Protein AF-K0ET33-F1 (afdb_monomer_lite)

Structure (mmCIF, N/CA/C/O backbone):
data_AF-K0ET33-F1
#
_en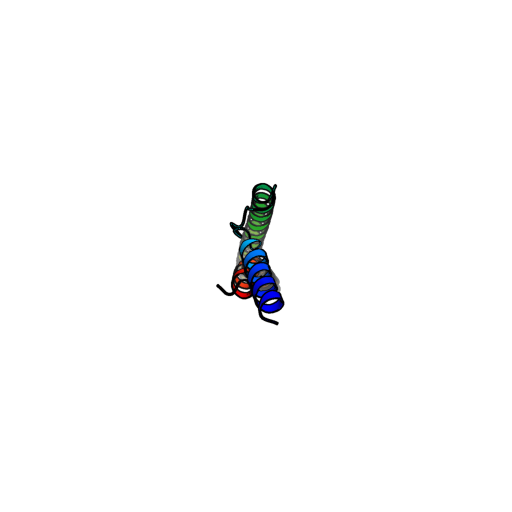try.id   AF-K0ET33-F1
#
loop_
_atom_site.group_PDB
_atom_site.id
_atom_site.type_symbol
_atom_site.label_atom_id
_atom_site.label_alt_id
_atom_site.label_comp_id
_atom_site.label_asym_id
_atom_site.label_entity_id
_atom_site.label_seq_id
_atom_site.pdbx_PDB_ins_code
_atom_site.Cartn_x
_atom_site.Cartn_y
_atom_site.Cartn_z
_atom_site.occupancy
_atom_site.B_iso_or_equiv
_atom_site.auth_seq_id
_atom_site.auth_comp_id
_atom_site.auth_asym_id
_atom_site.auth_atom_id
_atom_site.pdbx_PDB_model_num
ATOM 1 N N . MET A 1 1 ? 55.804 -6.909 -31.520 1.00 58.09 1 MET A N 1
ATOM 2 C CA . MET A 1 1 ? 55.107 -7.265 -30.263 1.00 58.09 1 MET A CA 1
ATOM 3 C C . MET A 1 1 ? 54.866 -6.085 -29.327 1.00 58.09 1 MET A C 1
ATOM 5 O O . MET A 1 1 ? 53.738 -5.919 -28.912 1.00 58.09 1 MET A O 1
ATOM 9 N N . VAL A 1 2 ? 55.845 -5.230 -29.012 1.00 74.44 2 VAL A N 1
ATOM 10 C CA . VAL A 1 2 ? 55.641 -4.102 -28.067 1.00 74.44 2 VAL A CA 1
ATOM 11 C C . VAL A 1 2 ? 54.534 -3.120 -28.505 1.00 74.44 2 VAL A C 1
ATOM 13 O O . VAL A 1 2 ? 53.763 -2.653 -27.675 1.00 74.44 2 VAL A O 1
ATOM 16 N N . SER A 1 3 ? 54.384 -2.874 -29.812 1.00 83.00 3 SER A N 1
ATOM 17 C CA . SER A 1 3 ? 53.363 -1.956 -30.346 1.00 83.00 3 SER A CA 1
ATOM 18 C C . SER A 1 3 ? 51.910 -2.408 -30.113 1.00 83.00 3 SER A C 1
ATOM 20 O O . SER A 1 3 ? 51.074 -1.547 -29.860 1.00 83.00 3 SER A O 1
ATOM 22 N N . ILE A 1 4 ? 51.602 -3.718 -30.124 1.00 85.00 4 ILE A N 1
ATOM 23 C CA . ILE A 1 4 ? 50.231 -4.199 -29.839 1.00 85.00 4 ILE A CA 1
ATOM 24 C C . ILE A 1 4 ? 49.888 -4.027 -28.354 1.00 85.00 4 ILE A C 1
ATOM 26 O O . ILE A 1 4 ? 48.764 -3.680 -28.010 1.00 85.00 4 ILE A O 1
ATOM 30 N N . ILE A 1 5 ? 50.881 -4.210 -27.476 1.00 80.88 5 ILE A N 1
ATOM 31 C CA . ILE A 1 5 ? 50.712 -4.041 -26.031 1.00 80.88 5 ILE A CA 1
ATOM 32 C C . ILE A 1 5 ? 50.441 -2.566 -25.721 1.00 80.88 5 ILE A C 1
ATOM 34 O O . ILE A 1 5 ? 49.467 -2.270 -25.037 1.00 80.88 5 ILE A O 1
ATOM 38 N N . LEU A 1 6 ? 51.221 -1.636 -26.288 1.00 80.50 6 LEU A N 1
ATOM 39 C CA . LEU A 1 6 ? 50.980 -0.197 -26.109 1.00 80.50 6 LEU A CA 1
ATOM 40 C C . LEU A 1 6 ? 49.597 0.241 -26.610 1.00 80.50 6 LEU A C 1
ATOM 42 O O . LEU A 1 6 ? 48.945 1.027 -25.929 1.00 80.50 6 LEU A O 1
ATOM 46 N N . ALA A 1 7 ? 49.145 -0.278 -27.757 1.00 81.25 7 ALA A N 1
ATOM 47 C CA . ALA A 1 7 ? 47.810 0.011 -28.277 1.00 81.25 7 ALA A CA 1
ATOM 48 C C . ALA A 1 7 ? 46.718 -0.481 -27.314 1.00 81.25 7 ALA A C 1
ATOM 50 O O . ALA A 1 7 ? 45.894 0.313 -26.883 1.00 81.25 7 ALA A O 1
ATOM 51 N N . SER A 1 8 ? 46.787 -1.743 -26.871 1.00 79.56 8 SER A N 1
ATOM 52 C CA . SER A 1 8 ? 45.795 -2.317 -25.945 1.00 79.56 8 SER A CA 1
ATOM 53 C C . SER A 1 8 ? 45.742 -1.612 -24.584 1.00 79.56 8 SER A C 1
ATOM 55 O O . SER A 1 8 ? 44.677 -1.471 -23.981 1.00 79.56 8 SER A O 1
ATOM 57 N N . VAL A 1 9 ? 46.889 -1.133 -24.098 1.00 77.62 9 VAL A N 1
ATOM 58 C CA . VAL A 1 9 ? 46.984 -0.339 -22.872 1.00 77.62 9 VAL A CA 1
ATOM 59 C C . VAL A 1 9 ? 46.360 1.040 -23.092 1.00 77.62 9 VAL A C 1
ATOM 61 O O . VAL A 1 9 ? 45.565 1.479 -22.265 1.00 77.62 9 VAL A O 1
ATOM 64 N N . GLY A 1 10 ? 46.644 1.689 -24.226 1.00 78.00 10 GLY A N 1
ATOM 65 C CA . GLY A 1 10 ? 45.980 2.927 -24.640 1.00 78.00 10 GLY A CA 1
ATOM 66 C C . GLY A 1 10 ? 44.460 2.775 -24.726 1.00 78.00 10 GLY A C 1
ATOM 67 O O . GLY A 1 10 ? 43.738 3.566 -24.124 1.00 78.00 10 GLY A O 1
ATOM 68 N N . ASP A 1 11 ? 43.975 1.711 -25.368 1.00 76.19 11 ASP A N 1
ATOM 69 C CA . ASP A 1 11 ? 42.547 1.399 -25.492 1.00 76.19 11 ASP A CA 1
ATOM 70 C C . ASP A 1 11 ? 41.902 1.172 -24.114 1.00 76.19 11 ASP A C 1
ATOM 72 O O . ASP A 1 11 ? 40.820 1.690 -23.826 1.00 76.19 11 ASP A O 1
ATOM 76 N N . THR A 1 12 ? 42.599 0.486 -23.205 1.00 73.69 12 THR A N 1
ATOM 77 C CA . THR A 1 12 ? 42.152 0.310 -21.813 1.00 73.69 12 THR A CA 1
ATOM 78 C C . THR A 1 12 ? 42.013 1.660 -21.103 1.00 73.69 12 THR A C 1
ATOM 80 O O . THR A 1 12 ? 40.993 1.927 -20.474 1.00 73.69 12 THR A O 1
ATOM 83 N N . PHE A 1 13 ? 42.977 2.572 -21.252 1.00 70.06 13 PHE A N 1
ATOM 84 C CA . PHE A 1 13 ? 42.858 3.916 -20.681 1.00 70.06 13 PHE A CA 1
ATOM 85 C C . PHE A 1 13 ? 41.728 4.735 -21.314 1.00 70.06 13 PHE A C 1
ATOM 87 O O . PHE A 1 13 ? 41.052 5.472 -20.599 1.00 70.06 13 PHE A O 1
ATOM 94 N N . THR A 1 14 ? 41.474 4.593 -22.619 1.00 70.75 14 THR A N 1
ATOM 95 C CA . THR A 1 14 ? 40.345 5.282 -23.268 1.00 70.75 14 THR A CA 1
ATOM 96 C C . THR A 1 14 ? 38.992 4.746 -22.814 1.00 70.75 14 THR A C 1
ATOM 98 O O . THR A 1 14 ? 38.092 5.543 -22.577 1.00 70.75 14 THR A O 1
ATOM 101 N N . THR A 1 15 ? 38.848 3.432 -22.616 1.00 69.88 15 THR A N 1
ATOM 102 C CA . THR A 1 15 ? 37.603 2.831 -22.109 1.00 69.88 15 THR A CA 1
ATOM 103 C C . THR A 1 15 ? 37.360 3.188 -20.644 1.00 69.88 15 THR A C 1
ATOM 105 O O . THR A 1 15 ? 36.236 3.533 -20.292 1.00 69.88 15 THR A O 1
ATOM 108 N N . LEU A 1 16 ? 38.403 3.215 -19.802 1.00 64.69 16 LEU A N 1
ATOM 109 C CA . LEU A 1 16 ? 38.292 3.712 -18.425 1.00 64.69 16 LEU A CA 1
ATOM 110 C C . LEU A 1 16 ? 37.970 5.213 -18.376 1.00 64.69 16 LEU A C 1
ATOM 112 O O . LEU A 1 16 ? 37.164 5.625 -17.550 1.00 64.69 16 LEU A O 1
ATOM 116 N N . ALA A 1 17 ? 38.547 6.033 -19.257 1.00 64.19 17 ALA A N 1
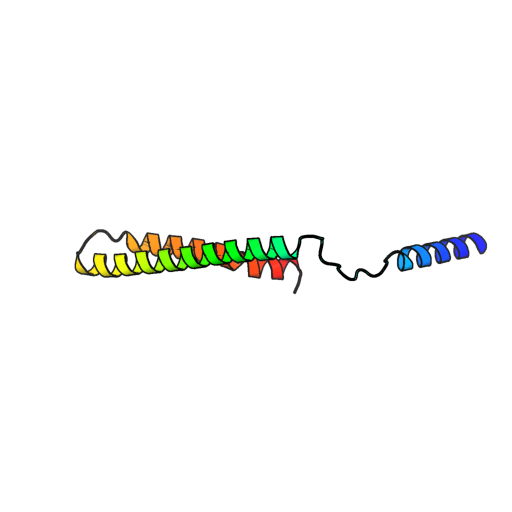ATOM 117 C CA . ALA A 1 17 ? 38.230 7.463 -19.335 1.00 64.19 17 ALA A CA 1
ATOM 118 C C . ALA A 1 17 ? 36.830 7.732 -19.923 1.00 64.19 17 ALA A C 1
ATOM 120 O O . ALA A 1 17 ? 36.207 8.740 -19.594 1.00 64.19 17 ALA A O 1
ATOM 121 N N . GLN A 1 18 ? 36.326 6.821 -20.766 1.00 60.16 18 GLN A N 1
ATOM 122 C CA . GLN A 1 18 ? 34.942 6.786 -21.249 1.00 60.16 18 GLN A CA 1
ATOM 123 C C . GLN A 1 18 ? 33.949 6.237 -20.223 1.00 60.16 18 GLN A C 1
ATOM 125 O O . GLN A 1 18 ? 32.743 6.381 -20.439 1.00 60.16 18 GLN A O 1
ATOM 130 N N . VAL A 1 19 ? 34.403 5.748 -19.060 1.00 58.09 19 VAL A N 1
ATOM 131 C CA . VAL A 1 19 ? 33.607 5.825 -17.822 1.00 58.09 19 VAL A CA 1
ATOM 132 C C . VAL A 1 19 ? 33.564 7.299 -17.409 1.00 58.09 19 VAL A C 1
ATOM 134 O O . VAL A 1 19 ? 34.041 7.712 -16.353 1.00 58.09 19 VAL A O 1
ATOM 137 N N . GLY A 1 20 ? 33.054 8.120 -18.328 1.00 56.25 20 GLY A N 1
ATOM 138 C CA . GLY A 1 20 ? 32.837 9.532 -18.174 1.00 56.25 20 GLY A CA 1
ATOM 139 C C . GLY A 1 20 ? 31.943 9.666 -16.971 1.00 56.25 20 GLY A C 1
ATOM 140 O O . GLY A 1 20 ? 30.814 9.187 -16.995 1.00 56.25 20 GLY A O 1
ATOM 141 N N . ASN A 1 21 ? 32.544 10.211 -15.918 1.00 55.62 21 ASN A N 1
ATOM 142 C CA . ASN A 1 21 ? 31.931 10.715 -14.709 1.00 55.62 21 ASN A CA 1
ATOM 143 C C . ASN A 1 21 ? 30.472 10.259 -14.564 1.00 55.62 21 ASN A C 1
ATOM 145 O O . ASN A 1 21 ? 29.579 10.961 -15.049 1.00 55.62 21 ASN A O 1
ATOM 149 N N . PRO A 1 22 ? 30.190 9.110 -13.923 1.00 57.94 22 PRO A N 1
ATOM 150 C CA . PRO A 1 22 ? 28.838 8.794 -13.508 1.00 57.94 22 PRO A CA 1
ATOM 151 C C . PRO A 1 22 ? 28.479 9.737 -12.354 1.00 57.94 22 PRO A C 1
ATOM 153 O O . PRO A 1 22 ? 28.150 9.287 -11.266 1.00 57.94 22 PRO A O 1
ATOM 156 N N . THR A 1 23 ? 28.578 11.057 -12.547 1.00 59.31 23 THR A N 1
ATOM 157 C CA . THR A 1 23 ? 27.722 11.993 -11.841 1.00 59.31 23 THR A CA 1
ATOM 158 C C . THR A 1 23 ? 26.324 11.540 -12.205 1.00 59.31 23 THR A C 1
ATOM 160 O 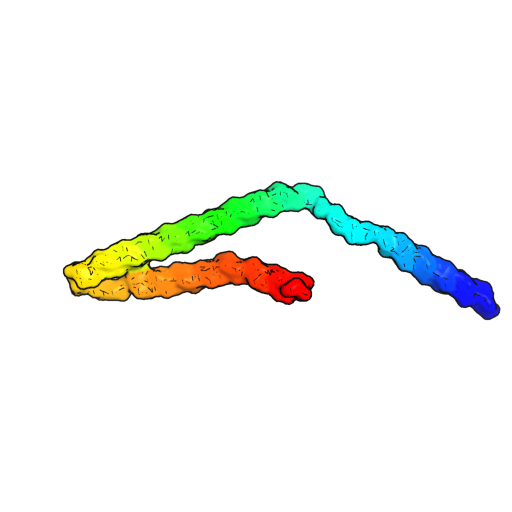O . THR A 1 23 ? 25.963 11.641 -13.381 1.00 59.31 23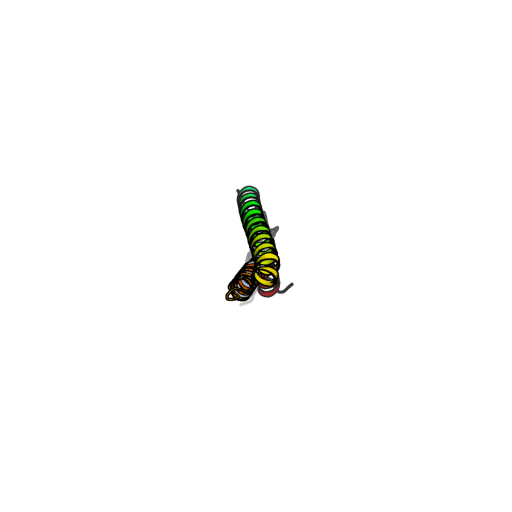 THR A O 1
ATOM 163 N N . PRO A 1 24 ? 25.569 10.955 -11.263 1.00 65.81 24 PRO A N 1
ATOM 164 C CA . PRO A 1 24 ? 24.215 10.532 -11.532 1.00 65.81 24 PRO A CA 1
ATOM 165 C C . PRO A 1 24 ? 23.429 11.818 -11.757 1.00 65.81 24 PRO A C 1
ATOM 167 O O . PRO A 1 24 ? 22.993 12.474 -10.815 1.00 65.81 24 PRO A O 1
ATOM 170 N N . GLU A 1 25 ? 23.327 12.250 -13.007 1.00 68.62 25 GLU A N 1
ATOM 171 C CA . GLU A 1 25 ? 22.408 13.309 -13.360 1.00 68.62 25 GLU A CA 1
ATOM 172 C C . GLU A 1 25 ? 21.028 12.666 -13.321 1.00 68.62 25 GLU A C 1
ATOM 174 O O . GLU A 1 25 ? 20.753 11.685 -14.021 1.00 68.62 25 GLU A O 1
ATOM 179 N N . ALA A 1 26 ? 20.192 13.131 -12.393 1.00 71.94 26 ALA A N 1
ATOM 180 C CA . ALA A 1 26 ? 18.867 12.568 -12.218 1.00 71.94 26 ALA A CA 1
ATOM 181 C C . ALA A 1 26 ? 18.127 12.641 -13.568 1.00 71.94 26 ALA A C 1
ATOM 183 O O . ALA A 1 26 ? 18.129 13.708 -14.188 1.00 71.94 26 ALA A O 1
ATOM 184 N N . PRO A 1 27 ? 17.491 11.547 -14.038 1.00 75.31 27 PRO A N 1
ATOM 185 C CA . PRO A 1 27 ? 16.826 11.536 -15.333 1.00 75.31 27 PRO A CA 1
ATOM 186 C C . PRO A 1 27 ? 15.875 12.731 -15.479 1.00 75.31 27 PRO A C 1
ATOM 188 O O . PRO A 1 27 ? 15.238 13.127 -14.491 1.00 75.31 27 PRO A O 1
ATOM 191 N N . PRO A 1 28 ? 15.735 13.316 -16.680 1.00 80.25 28 PRO A N 1
ATOM 192 C CA . PRO A 1 28 ? 14.768 14.383 -16.899 1.00 80.25 28 PRO A CA 1
ATOM 193 C C . PRO A 1 28 ? 13.379 13.921 -16.434 1.00 80.25 28 PRO A C 1
ATOM 195 O O . PRO A 1 28 ? 12.998 12.774 -16.650 1.00 80.25 28 PRO A O 1
ATOM 198 N N . LEU A 1 29 ? 12.627 14.810 -15.774 1.00 83.38 29 LEU A N 1
ATOM 199 C CA . LEU A 1 29 ? 11.329 14.534 -15.123 1.00 83.38 29 LEU A CA 1
ATOM 200 C C . LEU A 1 29 ? 11.373 13.706 -13.824 1.00 83.38 29 LEU A C 1
ATOM 202 O O . LEU A 1 29 ? 10.315 13.524 -13.217 1.00 83.38 29 LEU A O 1
ATOM 206 N N . SER A 1 30 ? 12.542 13.259 -13.358 1.00 86.31 30 SER A N 1
ATOM 207 C CA . SER A 1 30 ? 12.684 12.512 -12.094 1.00 86.31 30 SER A CA 1
ATOM 208 C C . SER A 1 30 ? 11.996 13.201 -10.912 1.00 86.31 30 SER A C 1
ATOM 210 O O . SER A 1 30 ? 11.244 12.552 -10.191 1.00 86.31 30 SER A O 1
ATOM 212 N N . ASP A 1 31 ? 12.160 14.516 -10.764 1.00 89.38 31 ASP A N 1
ATOM 213 C CA . ASP A 1 31 ? 11.524 15.296 -9.694 1.00 89.38 31 ASP A CA 1
ATOM 214 C C . ASP A 1 31 ? 9.987 15.201 -9.719 1.00 89.38 31 ASP A C 1
ATOM 216 O O . ASP A 1 31 ? 9.350 14.933 -8.701 1.00 89.38 31 ASP A O 1
ATOM 220 N N . LYS A 1 32 ? 9.377 15.296 -10.909 1.00 90.06 32 LYS A N 1
ATOM 221 C CA . LYS A 1 32 ? 7.918 15.174 -11.075 1.00 90.06 32 LYS A CA 1
ATOM 222 C C . LYS A 1 32 ? 7.425 13.764 -10.749 1.00 90.06 32 LYS A C 1
ATOM 224 O O . LYS A 1 32 ? 6.381 13.604 -10.118 1.00 90.06 32 LYS A O 1
ATOM 229 N N . ILE A 1 33 ? 8.174 12.740 -11.162 1.00 91.44 33 ILE A N 1
ATOM 230 C CA . ILE A 1 33 ? 7.854 11.340 -10.854 1.00 91.44 33 ILE A CA 1
ATOM 231 C C . ILE A 1 33 ? 7.951 11.105 -9.343 1.00 91.44 33 ILE A C 1
ATOM 233 O O . ILE A 1 33 ? 7.033 10.541 -8.750 1.00 91.44 33 ILE A O 1
ATOM 237 N N . LEU A 1 34 ? 9.014 11.592 -8.700 1.00 90.56 34 LEU A N 1
ATOM 238 C CA . LEU A 1 34 ? 9.185 11.508 -7.250 1.00 90.56 34 LEU A CA 1
ATOM 239 C C . LEU A 1 34 ? 8.069 12.245 -6.504 1.00 90.56 34 LEU A C 1
ATOM 241 O O . LEU A 1 34 ? 7.555 11.728 -5.513 1.00 90.56 34 LEU A O 1
ATOM 245 N N . GLN A 1 35 ? 7.644 13.416 -6.983 1.00 94.00 35 GLN A N 1
ATOM 246 C CA . GLN A 1 35 ? 6.505 14.140 -6.422 1.00 94.00 35 GLN A CA 1
ATOM 247 C C . GLN A 1 35 ? 5.204 13.327 -6.529 1.00 94.00 35 GLN A C 1
ATOM 249 O O . GLN A 1 35 ? 4.457 13.235 -5.555 1.00 94.00 35 GLN A O 1
ATOM 254 N N . MET A 1 36 ? 4.951 12.679 -7.669 1.00 94.25 36 MET A N 1
ATOM 255 C CA . MET A 1 36 ? 3.787 11.807 -7.850 1.00 94.25 36 MET A CA 1
ATOM 256 C C . MET A 1 36 ? 3.823 10.601 -6.902 1.00 94.25 36 MET A C 1
ATOM 258 O O . MET A 1 36 ? 2.828 10.313 -6.239 1.00 94.25 36 MET A O 1
ATOM 262 N N . VAL A 1 37 ? 4.973 9.930 -6.779 1.00 91.62 37 VAL A N 1
ATOM 263 C CA . VAL A 1 37 ? 5.157 8.820 -5.829 1.00 91.62 37 VAL A CA 1
ATOM 264 C C . VAL A 1 37 ? 4.923 9.291 -4.393 1.00 91.62 37 VAL A C 1
ATOM 266 O O . VAL A 1 37 ? 4.247 8.605 -3.633 1.00 91.62 37 VAL A O 1
ATOM 269 N N . ARG A 1 38 ? 5.388 10.491 -4.022 1.00 92.19 38 ARG A N 1
ATOM 270 C CA . ARG A 1 38 ? 5.117 11.083 -2.700 1.00 92.19 38 ARG A CA 1
ATOM 271 C C . ARG A 1 38 ? 3.626 11.296 -2.452 1.00 92.19 38 ARG A C 1
ATOM 273 O O . ARG A 1 38 ? 3.163 10.998 -1.353 1.00 92.19 38 ARG A O 1
ATOM 280 N N . TYR A 1 39 ? 2.868 11.758 -3.448 1.00 95.31 39 TYR A N 1
ATOM 281 C CA . TYR A 1 39 ? 1.412 11.852 -3.321 1.00 95.31 39 TYR A CA 1
ATOM 282 C C . TYR A 1 39 ? 0.772 10.476 -3.125 1.00 95.31 39 TYR A C 1
ATOM 284 O O . TYR A 1 39 ? -0.062 10.325 -2.236 1.00 95.31 39 TYR A O 1
ATOM 292 N N . LEU A 1 40 ? 1.192 9.458 -3.881 1.00 93.19 40 LEU A N 1
ATOM 293 C CA . LEU A 1 40 ? 0.693 8.089 -3.712 1.00 93.19 40 LEU A CA 1
ATOM 294 C C . LEU A 1 40 ? 0.994 7.533 -2.313 1.00 93.19 40 LEU A C 1
ATOM 296 O O . LEU A 1 40 ? 0.103 6.974 -1.676 1.00 93.19 40 LEU A O 1
ATOM 300 N N . THR A 1 41 ? 2.207 7.746 -1.797 1.00 91.81 41 THR A N 1
ATOM 301 C CA . THR A 1 41 ? 2.570 7.376 -0.421 1.00 91.81 41 THR A CA 1
ATOM 302 C C . THR A 1 41 ? 1.689 8.098 0.594 1.00 91.81 41 THR A C 1
ATOM 304 O O . THR A 1 41 ? 1.209 7.480 1.541 1.00 91.81 41 THR A O 1
ATOM 307 N N . TRP A 1 42 ? 1.423 9.390 0.389 1.00 93.81 42 TRP A N 1
ATOM 308 C CA . TRP A 1 42 ? 0.533 10.151 1.262 1.00 93.81 42 TRP A CA 1
ATOM 309 C C . TRP A 1 42 ? -0.892 9.580 1.267 1.00 93.81 42 TRP A C 1
ATOM 311 O O . TRP A 1 42 ? -1.461 9.376 2.339 1.00 93.81 42 TRP A O 1
ATOM 321 N N . PHE A 1 43 ? -1.442 9.232 0.100 1.00 94.94 43 PHE A N 1
ATOM 322 C CA . PHE A 1 43 ? -2.752 8.579 0.004 1.00 94.94 43 PHE A CA 1
ATOM 323 C C . PHE A 1 43 ? -2.778 7.203 0.674 1.00 94.94 43 PHE A C 1
ATOM 325 O O . PHE A 1 43 ? -3.746 6.884 1.365 1.00 94.94 43 PHE A O 1
ATOM 332 N N . ALA A 1 44 ? -1.722 6.401 0.523 1.00 92.44 44 ALA A N 1
ATOM 333 C CA . ALA A 1 44 ? -1.615 5.102 1.183 1.00 92.44 44 ALA A CA 1
ATOM 334 C C . ALA A 1 44 ? -1.611 5.244 2.715 1.00 92.44 44 ALA A C 1
ATOM 336 O O . ALA A 1 44 ? -2.347 4.536 3.405 1.00 92.44 44 ALA A O 1
ATOM 337 N N . LEU A 1 45 ? -0.846 6.204 3.249 1.00 92.38 45 LEU A N 1
ATOM 338 C CA . LEU A 1 45 ? -0.805 6.497 4.684 1.00 92.38 45 LEU A CA 1
ATOM 339 C C . LEU A 1 45 ? -2.153 7.009 5.197 1.00 92.38 45 LEU A C 1
ATOM 341 O O . LEU A 1 45 ? -2.649 6.512 6.207 1.00 92.38 45 LEU A O 1
ATOM 345 N N . LEU A 1 46 ? -2.777 7.951 4.483 1.00 95.56 46 LEU A N 1
ATOM 346 C CA . LEU A 1 46 ? -4.103 8.463 4.825 1.00 95.56 46 LEU A CA 1
ATOM 347 C C . LEU A 1 46 ? -5.134 7.325 4.860 1.00 95.56 46 LEU A C 1
ATOM 349 O O . LEU A 1 46 ? -5.878 7.198 5.829 1.00 95.56 46 LEU A O 1
ATOM 353 N N . SER A 1 47 ? -5.139 6.458 3.843 1.00 94.12 47 SER A N 1
ATOM 354 C CA . SER A 1 47 ? -6.023 5.291 3.781 1.00 94.12 47 SER A CA 1
ATOM 355 C C . SER A 1 47 ? -5.790 4.327 4.947 1.00 94.12 47 SER A C 1
ATOM 357 O O . SER A 1 47 ? -6.755 3.834 5.528 1.00 94.12 47 SER A O 1
ATOM 359 N N . GLY A 1 48 ? -4.532 4.061 5.311 1.00 94.19 48 GLY A N 1
ATOM 360 C CA . GLY A 1 48 ? -4.191 3.210 6.453 1.00 94.19 48 GLY A CA 1
ATOM 361 C C . GLY A 1 48 ? -4.689 3.787 7.779 1.00 94.19 48 GLY A C 1
ATOM 362 O O . GLY A 1 48 ? -5.329 3.082 8.559 1.00 94.19 48 GLY A O 1
ATOM 363 N N . ILE A 1 49 ? -4.473 5.087 8.006 1.00 94.75 49 ILE A N 1
ATOM 364 C CA . ILE A 1 49 ? -4.958 5.792 9.201 1.00 94.75 49 ILE A CA 1
ATOM 365 C C . ILE A 1 49 ? -6.483 5.711 9.280 1.00 94.75 49 ILE A C 1
ATOM 367 O O . ILE A 1 49 ? -7.023 5.316 10.311 1.00 94.75 49 ILE A O 1
ATOM 371 N N . LEU A 1 50 ? -7.183 6.030 8.189 1.00 96.25 50 LEU A N 1
ATOM 372 C CA . LEU A 1 50 ? -8.644 5.973 8.144 1.00 96.25 50 LEU A CA 1
ATOM 373 C C . LEU A 1 50 ? -9.171 4.558 8.410 1.00 96.25 50 LEU A C 1
ATOM 375 O O . LEU A 1 50 ? -10.124 4.399 9.173 1.00 96.25 50 LEU A O 1
ATOM 379 N N . ALA A 1 51 ? -8.533 3.532 7.841 1.00 95.31 51 ALA A N 1
ATOM 380 C CA . ALA A 1 51 ? -8.907 2.141 8.071 1.00 95.31 51 ALA A CA 1
ATOM 381 C C . ALA A 1 51 ? -8.765 1.745 9.549 1.00 95.31 51 ALA A C 1
ATOM 383 O O . ALA A 1 51 ? -9.681 1.140 10.108 1.00 95.31 51 ALA A O 1
ATOM 384 N N . ILE A 1 52 ? -7.659 2.122 10.200 1.00 93.38 52 ILE A N 1
ATOM 385 C CA . ILE A 1 52 ? -7.425 1.832 11.622 1.00 93.38 52 ILE A CA 1
ATOM 386 C C . ILE A 1 52 ? -8.384 2.620 12.517 1.00 93.38 52 ILE A C 1
ATOM 388 O O . ILE A 1 52 ? -8.970 2.038 13.427 1.00 93.38 52 ILE A O 1
ATOM 392 N N . VAL A 1 53 ? -8.598 3.912 12.252 1.00 94.88 53 VAL A N 1
ATOM 393 C CA . VAL A 1 53 ? -9.538 4.747 13.018 1.00 94.88 53 VAL A CA 1
ATOM 394 C C . VAL A 1 53 ? -10.954 4.184 12.922 1.00 94.88 53 VAL A C 1
ATOM 396 O O . VAL A 1 53 ? -11.620 4.010 13.944 1.00 94.88 53 VAL A O 1
ATOM 399 N N . PHE A 1 54 ? -11.403 3.832 11.716 1.00 93.94 54 PHE A N 1
ATOM 400 C CA . PHE A 1 54 ? -12.718 3.237 11.512 1.00 93.94 54 PHE A CA 1
ATOM 401 C C . PHE A 1 54 ? -12.843 1.873 12.199 1.00 93.94 54 PHE A C 1
ATOM 403 O O . PHE A 1 54 ? -13.810 1.627 12.919 1.00 93.94 54 PHE A O 1
ATOM 410 N N . ALA A 1 55 ? -11.862 0.984 12.017 1.00 93.19 55 ALA A N 1
ATOM 411 C CA . ALA A 1 55 ? -11.889 -0.348 12.611 1.00 93.19 55 ALA A CA 1
ATOM 412 C C . ALA A 1 55 ? -11.811 -0.298 14.146 1.00 93.19 55 ALA A C 1
ATOM 414 O O . ALA A 1 55 ? -12.521 -1.050 14.811 1.00 93.19 55 ALA A O 1
ATOM 415 N N . GLY A 1 56 ? -11.016 0.615 14.711 1.00 91.75 56 GLY A N 1
ATOM 416 C CA . GLY A 1 56 ? -10.917 0.851 16.1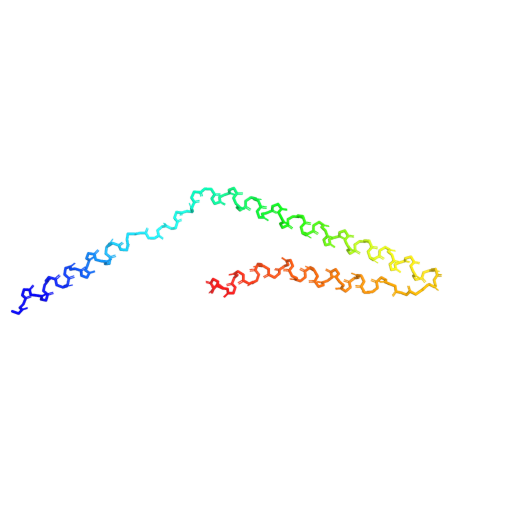50 1.00 91.75 56 GLY A CA 1
ATOM 417 C C . GLY A 1 56 ? -12.195 1.445 16.740 1.00 91.75 56 GLY A C 1
ATOM 418 O O . GLY A 1 56 ? -12.675 0.964 17.764 1.00 91.75 56 GLY A O 1
ATOM 419 N N . GLY A 1 57 ? -12.802 2.426 16.066 1.00 92.19 57 GLY A N 1
ATOM 420 C CA . GLY A 1 57 ? -14.108 2.968 16.451 1.00 92.19 57 GLY A CA 1
ATOM 421 C C . GLY A 1 57 ? -15.204 1.900 16.413 1.00 92.19 57 GLY A C 1
ATOM 422 O O . GLY A 1 57 ? -15.974 1.760 17.362 1.00 92.19 57 GLY A O 1
ATOM 423 N N . LYS A 1 58 ? -15.216 1.071 15.363 1.00 90.44 58 LYS A N 1
ATOM 424 C CA . LYS A 1 58 ? -16.132 -0.068 15.245 1.00 90.44 58 LYS A CA 1
ATOM 425 C C . LYS A 1 58 ? -15.887 -1.117 16.329 1.00 90.44 58 LYS A C 1
ATOM 427 O O . LYS A 1 58 ? -16.849 -1.598 16.911 1.00 90.44 58 LYS A O 1
ATOM 432 N N . PHE A 1 59 ? -14.633 -1.440 16.646 1.00 88.50 59 PHE A N 1
ATOM 433 C CA . PHE A 1 59 ? -14.293 -2.352 17.744 1.00 88.50 59 PHE A CA 1
ATOM 434 C C . PHE A 1 59 ? -14.782 -1.818 19.088 1.00 88.50 59 PHE A C 1
ATOM 436 O O . PHE A 1 59 ? -15.405 -2.540 19.867 1.00 88.50 59 PHE A O 1
ATOM 443 N N . ALA A 1 60 ? -14.562 -0.524 19.334 1.00 88.56 60 ALA A N 1
ATOM 444 C CA . ALA A 1 60 ? -15.058 0.143 20.521 1.00 88.56 60 ALA A CA 1
ATOM 445 C C . ALA A 1 60 ? -16.586 0.125 20.589 1.00 88.56 60 ALA A C 1
ATOM 447 O O . ALA A 1 60 ? -17.099 0.056 21.690 1.00 88.56 60 ALA A O 1
ATOM 448 N N . TRP A 1 61 ? -17.304 0.160 19.467 1.00 87.62 61 TRP A N 1
ATOM 449 C CA . TRP A 1 61 ? -18.765 0.057 19.420 1.00 87.62 61 TRP A CA 1
ATOM 450 C C . TRP A 1 61 ? -19.268 -1.385 19.614 1.00 87.62 61 TRP A C 1
ATOM 452 O O . TRP A 1 61 ? -20.155 -1.632 20.432 1.00 87.62 61 TRP A O 1
ATOM 462 N N . GLU A 1 62 ? -18.651 -2.355 18.933 1.00 88.12 62 GLU A N 1
ATOM 463 C CA . GLU A 1 62 ? -18.981 -3.786 19.017 1.00 88.12 62 GLU A CA 1
ATOM 464 C C . GLU A 1 62 ? -18.820 -4.330 20.447 1.00 88.12 62 GLU A C 1
ATOM 466 O O . GLU A 1 62 ? -19.629 -5.158 20.871 1.00 88.12 62 GLU A O 1
ATOM 471 N N . LYS A 1 63 ? -17.849 -3.818 21.224 1.00 84.62 63 LYS A N 1
ATOM 472 C CA . LYS A 1 63 ? -17.646 -4.241 22.622 1.00 84.62 63 LYS A CA 1
ATOM 473 C C . LYS A 1 63 ? -18.837 -3.919 23.536 1.00 84.62 63 LYS A C 1
ATOM 475 O O . LYS A 1 63 ? -19.066 -4.658 24.486 1.00 84.62 63 LYS A O 1
ATOM 480 N N . TRP A 1 64 ? -19.566 -2.823 23.284 1.00 84.75 64 TRP A N 1
ATOM 481 C CA . TRP A 1 64 ? -20.723 -2.428 24.103 1.00 84.75 64 TRP A CA 1
ATOM 482 C C . TRP A 1 64 ? -22.034 -3.020 23.578 1.00 84.75 64 TRP A C 1
ATOM 484 O O . TRP A 1 64 ? -22.949 -3.236 24.364 1.00 84.75 64 TRP A O 1
ATOM 494 N N . GLN A 1 65 ? -22.147 -3.274 22.268 1.00 81.75 65 GLN A N 1
ATOM 495 C CA . GLN A 1 65 ? -23.384 -3.782 21.661 1.00 81.75 65 GLN A CA 1
ATOM 496 C C . GLN A 1 65 ? -23.541 -5.307 21.710 1.00 81.75 65 GLN A C 1
ATOM 498 O O . GLN A 1 65 ? -24.640 -5.802 21.480 1.00 81.75 65 GLN A O 1
ATOM 503 N N . GLY A 1 66 ? -22.477 -6.061 22.005 1.00 76.44 66 GLY A N 1
ATOM 504 C CA . GLY A 1 66 ? -22.571 -7.517 22.164 1.00 76.44 66 GLY A CA 1
ATOM 505 C C . GLY A 1 66 ? -22.827 -8.281 20.858 1.00 76.44 66 GLY A C 1
ATOM 506 O O . GLY A 1 66 ? -23.559 -9.267 20.853 1.00 76.44 66 GLY A O 1
ATOM 507 N N . GLY A 1 67 ? -22.238 -7.834 19.745 1.00 78.94 67 GLY A N 1
ATOM 508 C CA . GLY A 1 67 ? -22.368 -8.472 18.429 1.00 78.94 67 GLY A CA 1
ATOM 509 C C . GLY A 1 67 ? -21.176 -9.350 18.030 1.00 78.94 67 GLY A C 1
ATOM 510 O O . GLY A 1 67 ? -20.147 -9.396 18.704 1.00 78.94 67 GLY A O 1
ATOM 511 N N . ALA A 1 68 ? -21.293 -10.026 16.882 1.00 78.50 68 ALA A N 1
ATOM 512 C CA . ALA A 1 68 ? -20.175 -10.752 16.285 1.00 78.50 68 ALA A CA 1
ATOM 513 C C . ALA A 1 68 ? -19.024 -9.786 15.953 1.00 78.50 68 ALA A C 1
ATOM 515 O O . ALA A 1 68 ? -19.207 -8.827 15.203 1.00 78.50 68 ALA A O 1
ATOM 516 N N . LEU A 1 69 ? -17.830 -10.071 16.479 1.00 80.25 69 LEU A N 1
ATOM 517 C CA . LEU A 1 69 ? -16.641 -9.238 16.299 1.00 80.25 69 LEU A CA 1
ATOM 518 C C . LEU A 1 69 ? -16.150 -9.309 14.849 1.00 80.25 69 LEU A C 1
ATOM 520 O O . LEU A 1 69 ? -15.450 -10.239 14.448 1.00 80.25 69 LEU A O 1
ATOM 524 N N . GLN A 1 70 ? -16.514 -8.316 14.043 1.00 86.19 70 GLN A N 1
ATOM 525 C CA . GLN A 1 70 ? -16.001 -8.157 12.681 1.00 86.19 70 GLN A CA 1
ATOM 526 C C . GLN A 1 70 ? -14.788 -7.225 12.655 1.00 86.19 70 GLN A C 1
ATOM 528 O O . GLN A 1 70 ? -14.002 -7.267 11.712 1.00 86.19 70 GLN A O 1
ATOM 533 N N . SER A 1 71 ? -14.628 -6.371 13.661 1.00 85.50 71 SER A N 1
ATOM 534 C CA . SER A 1 71 ? -13.537 -5.400 13.720 1.00 85.50 71 SER A CA 1
ATOM 535 C C . SER A 1 71 ? -12.126 -6.000 13.854 1.00 85.50 71 SER A C 1
ATOM 537 O O . SER A 1 71 ? -11.238 -5.452 13.199 1.00 85.50 71 SER A O 1
ATOM 539 N N . PRO A 1 72 ? -11.859 -7.134 14.547 1.00 88.94 72 PRO A N 1
ATOM 540 C CA . PRO A 1 72 ? -10.493 -7.662 14.627 1.00 88.94 72 PRO A CA 1
ATOM 541 C C . PRO A 1 72 ? -9.917 -8.037 13.258 1.00 88.94 72 PRO A C 1
ATOM 543 O O . PRO A 1 72 ? -8.774 -7.702 12.956 1.00 88.94 72 PRO A O 1
ATOM 546 N N . LYS A 1 73 ? -10.724 -8.650 12.378 1.00 91.50 73 LYS A N 1
ATOM 547 C CA . LYS A 1 73 ? -10.286 -8.957 11.005 1.00 91.50 73 LYS A CA 1
ATOM 548 C C . LYS A 1 73 ? -10.064 -7.699 10.160 1.00 91.50 73 LYS A C 1
ATOM 550 O O . LYS A 1 73 ? -9.223 -7.711 9.269 1.00 91.50 73 LYS A O 1
ATOM 555 N N . MET A 1 74 ? -10.788 -6.613 10.441 1.00 91.88 74 MET A N 1
ATOM 556 C CA . MET A 1 74 ? -10.587 -5.333 9.757 1.00 91.88 74 MET A CA 1
ATOM 557 C C . MET A 1 74 ? -9.270 -4.687 10.182 1.00 91.88 74 MET A C 1
ATOM 559 O O . MET A 1 74 ? -8.521 -4.232 9.324 1.00 91.88 74 MET A O 1
ATOM 563 N N . ILE A 1 75 ? -8.957 -4.709 11.482 1.00 92.31 75 ILE A N 1
ATOM 564 C CA . ILE A 1 75 ? -7.666 -4.245 12.004 1.00 92.31 75 ILE A CA 1
ATOM 565 C C . ILE A 1 75 ? -6.538 -5.093 11.415 1.00 92.31 75 ILE A C 1
ATOM 567 O O . ILE A 1 75 ? -5.576 -4.538 10.901 1.00 92.31 75 ILE A O 1
ATOM 571 N N . ALA A 1 76 ? -6.671 -6.423 11.409 1.00 93.38 76 ALA A N 1
ATOM 572 C CA . ALA A 1 76 ? -5.673 -7.308 10.811 1.00 93.38 76 ALA A CA 1
ATOM 573 C C . ALA A 1 76 ? -5.438 -6.992 9.323 1.00 93.38 76 ALA A C 1
ATOM 575 O O . ALA A 1 76 ? -4.293 -6.852 8.903 1.00 93.38 76 ALA A O 1
ATOM 576 N N . GLY A 1 77 ? -6.504 -6.802 8.539 1.00 92.88 77 GLY A N 1
ATOM 577 C CA . GLY A 1 77 ? -6.390 -6.390 7.137 1.00 92.88 77 GLY A CA 1
ATOM 578 C C . GLY A 1 77 ? -5.697 -5.033 6.968 1.00 92.88 77 GLY A C 1
ATOM 579 O O . GLY A 1 77 ? -4.828 -4.890 6.110 1.00 92.88 77 GLY A O 1
ATOM 580 N N . ALA A 1 78 ? -6.021 -4.059 7.823 1.00 93.69 78 ALA A N 1
ATOM 581 C CA . ALA A 1 78 ? -5.369 -2.751 7.822 1.00 93.69 78 ALA A CA 1
ATOM 582 C C . ALA A 1 78 ? -3.877 -2.843 8.191 1.00 93.69 78 ALA A C 1
ATOM 584 O O . ALA A 1 78 ? -3.055 -2.178 7.566 1.00 93.69 78 ALA A O 1
ATOM 585 N N . MET A 1 79 ? -3.510 -3.710 9.139 1.00 93.62 79 MET A N 1
ATOM 586 C CA . MET A 1 79 ? -2.114 -3.977 9.499 1.00 93.62 79 MET A CA 1
ATOM 587 C C . MET A 1 79 ? -1.340 -4.603 8.337 1.00 93.62 79 MET A C 1
ATOM 589 O O . MET A 1 79 ? -0.243 -4.148 8.027 1.00 93.62 79 MET A O 1
ATOM 593 N N . VAL A 1 80 ? -1.916 -5.599 7.655 1.00 94.50 80 VAL A N 1
ATOM 594 C CA . VAL A 1 80 ? -1.297 -6.216 6.468 1.00 94.50 80 VAL A CA 1
ATOM 595 C C . VAL A 1 80 ? -1.087 -5.173 5.368 1.00 94.50 80 VAL A C 1
ATOM 597 O O . VAL A 1 80 ? 0.010 -5.075 4.821 1.00 94.50 80 VAL A O 1
ATOM 600 N N . GLY A 1 81 ? -2.096 -4.342 5.089 1.00 92.12 81 GLY A N 1
ATOM 601 C CA . GLY A 1 81 ? -1.973 -3.243 4.127 1.00 92.12 81 GLY A CA 1
ATOM 602 C C . GLY A 1 81 ? -0.897 -2.223 4.517 1.00 92.12 81 GLY A C 1
ATOM 603 O O . GLY A 1 81 ? -0.115 -1.801 3.667 1.00 92.12 81 GLY A O 1
ATOM 604 N N . GLY A 1 82 ? -0.809 -1.877 5.805 1.00 92.38 82 GLY A N 1
ATOM 605 C CA . GLY A 1 82 ? 0.220 -0.985 6.340 1.00 92.38 82 GLY A CA 1
ATOM 606 C C . GLY A 1 82 ? 1.634 -1.542 6.170 1.00 92.38 82 GLY A C 1
ATOM 607 O O . GLY A 1 82 ? 2.509 -0.834 5.683 1.00 92.38 82 GLY A O 1
ATOM 608 N N . VAL A 1 83 ? 1.848 -2.825 6.483 1.00 92.69 83 VAL A N 1
ATOM 609 C CA . VAL A 1 83 ? 3.142 -3.500 6.274 1.00 92.69 83 VAL A CA 1
ATOM 610 C C . VAL A 1 83 ? 3.557 -3.441 4.805 1.00 92.69 83 VAL A C 1
ATOM 612 O O . VAL A 1 83 ? 4.696 -3.082 4.512 1.00 92.69 83 VAL A O 1
ATOM 615 N N . VAL A 1 84 ? 2.638 -3.726 3.877 1.00 90.56 84 VAL A N 1
ATOM 616 C CA . VAL A 1 84 ? 2.915 -3.632 2.436 1.00 90.56 84 VAL A CA 1
ATOM 617 C C . VAL A 1 84 ? 3.301 -2.201 2.050 1.00 90.56 84 VAL A C 1
ATOM 619 O O . VAL A 1 84 ? 4.330 -2.005 1.405 1.00 90.56 84 VAL A O 1
ATOM 622 N N . ALA A 1 85 ? 2.544 -1.195 2.497 1.00 89.38 85 ALA A N 1
ATOM 623 C CA . ALA A 1 85 ? 2.828 0.208 2.194 1.00 89.38 85 ALA A CA 1
ATOM 624 C C . ALA A 1 85 ? 4.185 0.683 2.753 1.00 89.38 85 ALA A C 1
ATOM 626 O O . ALA A 1 85 ? 4.900 1.428 2.086 1.00 89.38 85 ALA A O 1
ATOM 627 N N . THR A 1 86 ? 4.570 0.240 3.954 1.00 88.06 86 THR A N 1
ATOM 628 C CA . THR A 1 86 ? 5.855 0.600 4.580 1.00 88.06 86 THR A CA 1
ATOM 629 C C . THR A 1 86 ? 7.036 -0.187 4.003 1.00 88.06 86 THR A C 1
ATOM 631 O O . THR A 1 86 ? 8.163 0.311 4.004 1.00 88.06 86 THR A O 1
ATOM 634 N N . SER A 1 87 ? 6.797 -1.386 3.459 1.00 88.69 87 SER A N 1
ATOM 635 C CA . SER A 1 87 ? 7.860 -2.254 2.934 1.00 88.69 87 SER A CA 1
ATOM 636 C C . SER A 1 87 ? 8.602 -1.676 1.729 1.00 88.69 87 SER A C 1
ATOM 638 O O . SER A 1 87 ? 9.751 -2.033 1.497 1.00 88.69 87 SER A O 1
ATOM 640 N N . ALA A 1 88 ? 8.007 -0.741 0.981 1.00 83.81 88 ALA A N 1
ATOM 641 C CA . ALA A 1 88 ? 8.673 -0.132 -0.168 1.00 83.81 88 ALA A CA 1
ATOM 642 C C . ALA A 1 88 ? 10.018 0.510 0.223 1.00 83.81 88 ALA A C 1
ATOM 644 O O . ALA A 1 88 ? 11.020 0.296 -0.453 1.00 83.81 88 ALA A O 1
ATOM 645 N N . GLY A 1 89 ? 10.063 1.242 1.343 1.00 80.69 89 GLY A N 1
ATOM 646 C CA . GLY A 1 89 ? 11.291 1.880 1.828 1.00 80.69 89 GLY A CA 1
ATOM 647 C C . GLY A 1 89 ? 12.369 0.871 2.225 1.00 80.69 89 GLY A C 1
ATOM 648 O O . GLY A 1 89 ? 13.531 1.023 1.857 1.00 80.69 89 GLY 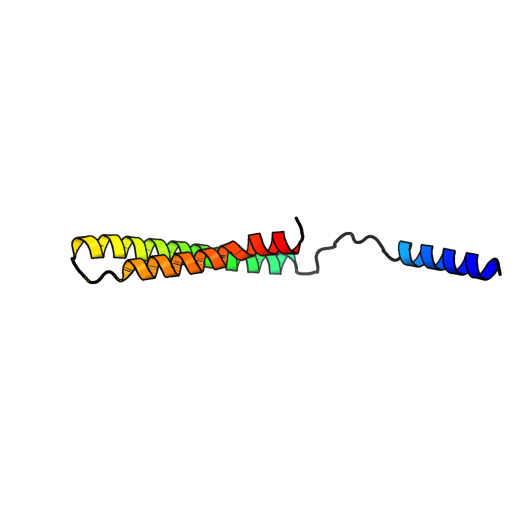A O 1
ATOM 649 N N . THR A 1 90 ? 11.979 -0.189 2.934 1.00 86.38 90 THR A N 1
ATOM 650 C CA . THR A 1 90 ? 12.920 -1.221 3.386 1.00 86.38 90 THR A CA 1
ATOM 651 C C . THR A 1 90 ? 13.437 -2.068 2.228 1.00 86.38 90 THR A C 1
ATOM 653 O O . THR A 1 90 ? 14.628 -2.360 2.182 1.00 86.38 90 THR A O 1
ATOM 656 N N . ILE A 1 91 ? 12.576 -2.411 1.264 1.00 87.88 91 ILE A N 1
ATOM 657 C CA . ILE A 1 91 ? 12.957 -3.149 0.054 1.00 87.88 91 ILE A CA 1
ATOM 658 C C . ILE A 1 91 ? 13.919 -2.316 -0.795 1.00 87.88 91 ILE A C 1
ATOM 660 O O . ILE A 1 91 ? 14.923 -2.848 -1.256 1.00 87.88 91 ILE A O 1
ATOM 664 N N . MET A 1 92 ? 13.659 -1.017 -0.977 1.00 84.25 92 MET A N 1
ATOM 665 C CA . MET A 1 92 ? 14.561 -0.145 -1.738 1.00 84.25 92 MET A CA 1
ATOM 666 C C . MET A 1 92 ? 15.960 -0.088 -1.114 1.00 84.25 92 MET A C 1
ATOM 668 O O . MET A 1 92 ? 16.939 -0.270 -1.831 1.00 84.25 92 MET A O 1
ATOM 672 N N . ASN A 1 93 ? 16.060 0.078 0.208 1.00 85.38 93 ASN A N 1
ATOM 673 C CA . ASN A 1 93 ? 17.356 0.071 0.896 1.00 85.38 93 ASN A CA 1
ATOM 674 C C . ASN A 1 93 ? 18.062 -1.290 0.767 1.00 85.38 93 ASN A C 1
ATOM 676 O O . ASN A 1 93 ? 19.250 -1.342 0.459 1.00 85.38 93 ASN A O 1
ATOM 680 N N . ALA A 1 94 ? 17.319 -2.393 0.910 1.00 87.44 94 ALA A N 1
ATOM 681 C CA . ALA A 1 94 ? 17.865 -3.742 0.762 1.00 87.44 94 ALA A CA 1
ATOM 682 C C . ALA A 1 94 ? 18.396 -4.024 -0.656 1.00 87.44 94 ALA A C 1
ATOM 684 O O . ALA A 1 94 ? 19.411 -4.698 -0.805 1.00 87.44 94 ALA A O 1
ATOM 685 N N . VAL A 1 95 ? 17.731 -3.510 -1.697 1.00 83.25 95 VAL A N 1
ATOM 686 C CA . VAL A 1 95 ? 18.156 -3.677 -3.099 1.00 83.25 95 VAL A CA 1
ATOM 687 C C . VAL A 1 95 ? 19.360 -2.799 -3.434 1.00 83.25 95 VAL A C 1
ATOM 689 O O . VAL A 1 95 ? 20.253 -3.243 -4.151 1.00 83.25 95 VAL A O 1
ATOM 692 N N . LEU A 1 96 ? 19.401 -1.565 -2.924 1.00 80.69 96 LEU A N 1
ATOM 693 C CA . LEU A 1 96 ? 20.522 -0.647 -3.148 1.00 80.69 96 LEU A CA 1
ATOM 694 C C . LEU A 1 96 ? 21.777 -1.021 -2.341 1.00 80.69 96 LEU A C 1
ATOM 696 O O . LEU A 1 96 ? 22.844 -0.470 -2.601 1.00 80.69 96 LEU A O 1
ATOM 700 N N . GLY A 1 97 ? 21.670 -1.964 -1.400 1.00 68.06 97 GLY A N 1
ATOM 701 C CA . GLY A 1 97 ? 22.795 -2.434 -0.591 1.00 68.06 97 GLY A CA 1
ATOM 702 C C . GLY A 1 97 ? 23.300 -1.406 0.424 1.00 68.06 97 GLY A C 1
ATOM 703 O O . GLY A 1 97 ? 24.460 -1.481 0.825 1.00 68.06 97 GLY A O 1
ATOM 704 N N . THR A 1 98 ? 22.455 -0.445 0.806 1.00 59.97 98 THR A N 1
ATOM 705 C CA . THR A 1 98 ? 22.728 0.510 1.893 1.00 59.97 98 THR A CA 1
ATOM 706 C C . THR A 1 98 ? 22.375 -0.069 3.251 1.00 59.97 98 THR A C 1
ATOM 708 O O . THR A 1 98 ? 21.317 -0.738 3.321 1.00 59.97 98 THR A O 1
#

Foldseek 3Di:
DVVVVVVVVVVVVVVVVVVPDPPVPPPPCNVVVVVVVVVVLVVLVVVLVVQQVVLVVVQVVCVVVVDDNPSVVSNVVSVVSVCVSVVVVVVVCVVVVD

Secondary structure (DSSP, 8-state):
-HHHHHHHHHHHHHHHHTS------PPTTHHHHHHHHHHHHHHHHHHHHHHHHHHHHHHHHHHHHT----HHHHHHHHHHHHHHHHHHHHHHHHHHT-

Sequence (98 aa):
MVSIILASVGDTFTTLAQVGNPTPEAPPLSDKILQMVRYLTWFALLSGILAIVFAGGKFAWEKWQGGALQSPKMIAGAMVGGVVATSAGTIMNAVLGT

Radius of gyration: 27.14 Å; chains: 1; bounding box: 79×26×54 Å

Organism: Nocardia brasiliensis (strain ATCC 700358 / HUJEG-1) (NCBI:txid1133849)

pLDDT: mean 83.66, std 10.98, range [55.62, 96.25]